Protein AF-A0A2E3ZRQ7-F1 (afdb_monomer)

Sequence (137 aa):
RRQIWALKGQGTWEGNKALVTSKIKSKLFSLTGSIGVHLRKDEAIKGLFRGIFNVGCCGLEYIKIASSEIDFAHFRRVKPWDHAAGYIVIKEAGGVSRELGGGDYKLTVTPENGLLVTSNEYLYNCVEKKLLSVLDN

Mean predicted aligned error: 2.95 Å

Secondary structure (DSSP, 8-state):
---EEEETTTEEEETTEEE--------GGG-EEE--HHHHH-TTTTTTSSEEE--S-HHHHHHHHHTTS-SEEEESS--HHHHHHHHHHHHHTT-EEEETTSPBP-TTS--TT-EEEESSHHHHHHHHHHHHHHH--

Radius of gyration: 13.95 Å; Cα contacts (8 Å, |Δi|>4): 260; chains: 1; bounding box: 39×28×32 Å

Nearest PDB structures (foldseek):
  3luz-assembly1_B  TM=8.941E-01  e=3.385E-09  Bartonella henselae
  7vce-assembly1_A  TM=8.142E-01  e=7.562E-10  Homo sapiens
  6ib8-assembly1_A  TM=8.287E-01  e=3.613E-09  Escherichia coli
  5dw8-assembly1_B  TM=7.765E-01  e=2.608E-09  Staphylococcus aureus
  3luz-assembly1_A  TM=8.628E-01  e=2.240E-08  Bartonella henselae

pLDDT: mean 94.84, std 4.97, range [60.47, 98.69]

Structure (mmCIF, N/CA/C/O backbone):
data_AF-A0A2E3ZRQ7-F1
#
_entry.id   AF-A0A2E3ZRQ7-F1
#
loop_
_atom_site.group_PDB
_atom_site.id
_atom_site.type_symbol
_atom_site.label_atom_id
_atom_site.label_alt_id
_atom_site.label_comp_id
_atom_site.label_asym_id
_atom_site.label_entity_id
_atom_site.label_seq_id
_atom_site.pdbx_PDB_ins_code
_atom_site.Cartn_x
_atom_site.Cartn_y
_atom_site.Cartn_z
_atom_site.occupancy
_atom_site.B_iso_or_equiv
_atom_site.auth_seq_id
_atom_site.auth_comp_id
_atom_site.auth_asym_id
_atom_site.auth_atom_id
_atom_site.pdbx_PDB_model_num
ATOM 1 N N . ARG A 1 1 ? -8.998 -18.017 11.931 1.00 74.50 1 ARG A N 1
ATOM 2 C CA . ARG A 1 1 ? -8.921 -17.541 10.525 1.00 74.50 1 ARG A CA 1
ATOM 3 C C . ARG A 1 1 ? -9.121 -16.032 10.546 1.00 74.50 1 ARG A C 1
ATOM 5 O O . ARG A 1 1 ? -10.051 -15.603 11.212 1.00 74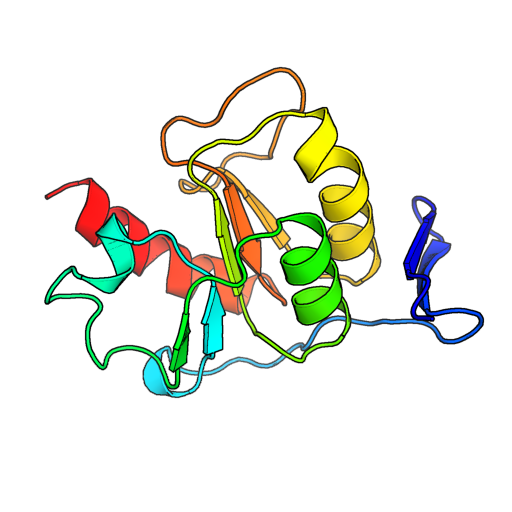.50 1 ARG A O 1
ATOM 12 N N . ARG A 1 2 ? -8.251 -15.244 9.905 1.00 87.25 2 ARG A N 1
ATOM 13 C CA . ARG A 1 2 ? -8.4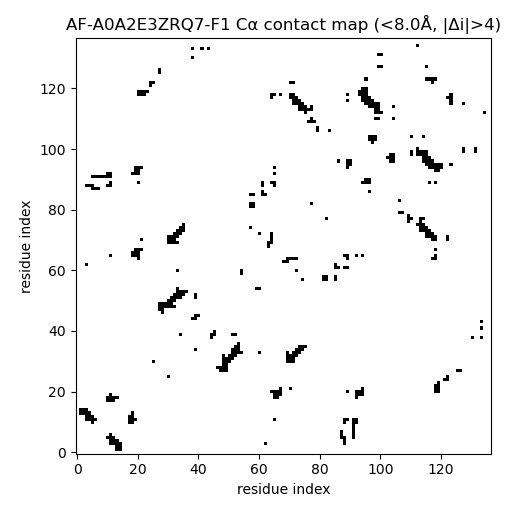10 -13.781 9.831 1.00 87.25 2 ARG A CA 1
ATOM 14 C C . ARG A 1 2 ? -9.457 -13.444 8.768 1.00 87.25 2 ARG A C 1
ATOM 16 O O . ARG A 1 2 ? -9.388 -14.001 7.674 1.00 87.25 2 ARG A O 1
ATOM 23 N N . GLN A 1 3 ? -10.419 -12.586 9.091 1.00 91.56 3 GLN A N 1
ATOM 24 C CA . GLN A 1 3 ? -11.421 -12.083 8.149 1.00 91.56 3 GLN A CA 1
ATOM 25 C C . GLN A 1 3 ? -11.409 -10.565 8.227 1.00 91.56 3 GLN A C 1
ATOM 27 O O . GLN A 1 3 ? -11.806 -10.006 9.247 1.00 91.56 3 GLN A O 1
ATOM 32 N N . ILE A 1 4 ? -10.948 -9.929 7.151 1.00 96.06 4 ILE A N 1
ATOM 33 C CA . ILE A 1 4 ? -10.915 -8.475 7.026 1.00 96.06 4 ILE A CA 1
ATOM 34 C C . ILE A 1 4 ? -11.911 -8.040 5.965 1.00 96.06 4 ILE A C 1
ATOM 36 O O . ILE A 1 4 ? -11.999 -8.649 4.899 1.00 96.06 4 ILE A O 1
ATOM 40 N N . TRP A 1 5 ? -12.670 -7.001 6.281 1.00 97.12 5 TRP A N 1
ATOM 41 C CA . TRP A 1 5 ? -13.692 -6.433 5.416 1.00 97.12 5 TRP A CA 1
ATOM 42 C C . TRP A 1 5 ? -13.792 -4.927 5.646 1.00 97.12 5 TRP A C 1
ATOM 44 O O . TRP A 1 5 ? -13.308 -4.406 6.649 1.00 97.12 5 TRP A O 1
ATOM 54 N N . ALA A 1 6 ? -14.395 -4.221 4.697 1.00 98.06 6 ALA A N 1
ATOM 55 C CA . ALA A 1 6 ? -14.620 -2.788 4.792 1.00 98.06 6 ALA A CA 1
ATOM 56 C C . ALA A 1 6 ? -15.918 -2.411 4.088 1.00 98.06 6 ALA A C 1
ATOM 58 O O . ALA A 1 6 ? -16.289 -3.025 3.083 1.00 98.06 6 ALA A O 1
ATOM 59 N N . LEU A 1 7 ? -16.590 -1.391 4.610 1.00 97.50 7 LEU A N 1
ATOM 60 C CA . LEU A 1 7 ? -17.744 -0.767 3.975 1.00 97.50 7 LEU A CA 1
ATOM 61 C C . LEU A 1 7 ? -17.438 0.711 3.769 1.00 97.50 7 LEU A C 1
ATOM 63 O O . LEU A 1 7 ? -16.863 1.358 4.640 1.00 97.50 7 LEU A O 1
ATOM 67 N N . LYS A 1 8 ? -17.845 1.249 2.617 1.00 97.44 8 LYS A N 1
ATOM 68 C CA . LYS A 1 8 ? -17.591 2.648 2.267 1.00 97.44 8 LYS A CA 1
ATOM 69 C C . LYS A 1 8 ? -18.187 3.581 3.327 1.00 97.44 8 LYS A C 1
ATOM 71 O O . LYS A 1 8 ? -19.393 3.537 3.565 1.00 97.44 8 LYS A O 1
ATOM 76 N N . GLY A 1 9 ? -17.354 4.435 3.915 1.00 97.75 9 GLY A N 1
ATOM 77 C CA . GLY A 1 9 ? -17.723 5.364 4.983 1.00 97.75 9 GLY A CA 1
ATOM 78 C C . GLY A 1 9 ? -17.968 4.717 6.350 1.00 97.75 9 GLY A C 1
ATOM 79 O O . GLY A 1 9 ? -18.422 5.409 7.256 1.00 97.75 9 GLY A O 1
ATOM 80 N N . GLN A 1 10 ? -17.704 3.417 6.510 1.00 97.81 10 GLN A N 1
ATOM 81 C CA . GLN A 1 10 ? -17.916 2.676 7.761 1.00 97.81 10 GLN A CA 1
ATOM 82 C C . GLN A 1 10 ? -16.627 2.055 8.310 1.00 97.81 10 GLN A C 1
ATOM 84 O O . GLN A 1 10 ? -16.667 1.349 9.320 1.00 97.81 10 GLN A O 1
ATOM 89 N N . GLY A 1 11 ? -15.481 2.307 7.676 1.00 98.00 11 GLY A N 1
ATOM 90 C CA . GLY A 1 11 ? -14.199 1.805 8.147 1.00 98.00 11 GLY A CA 1
ATOM 91 C C . GLY A 1 11 ? -13.901 0.363 7.730 1.00 98.00 11 GLY A C 1
ATOM 92 O O . GLY A 1 11 ? -14.674 -0.314 7.041 1.00 98.00 11 GLY A O 1
ATOM 93 N N . THR A 1 12 ? -12.730 -0.089 8.171 1.00 98.44 12 THR A N 1
ATOM 94 C CA . THR A 1 12 ? -12.192 -1.435 7.951 1.00 98.44 12 THR A CA 1
ATOM 95 C C . THR A 1 12 ? -12.180 -2.209 9.256 1.00 98.44 12 THR A C 1
ATOM 97 O O . THR A 1 12 ? -11.876 -1.653 10.309 1.00 98.44 12 THR A O 1
ATOM 100 N N . TRP A 1 13 ? -12.459 -3.506 9.186 1.00 98.00 13 TRP A N 1
ATOM 101 C CA . TRP A 1 13 ? -12.684 -4.353 10.349 1.00 98.00 13 TRP A CA 1
ATOM 102 C C . TRP A 1 13 ? -11.981 -5.699 10.200 1.00 98.00 13 TRP A C 1
ATOM 104 O O . TRP A 1 13 ? -11.965 -6.273 9.114 1.00 98.00 13 TRP A O 1
ATOM 114 N N . GLU A 1 14 ? -11.441 -6.222 11.301 1.00 96.88 14 GLU A N 1
ATOM 115 C CA . GLU A 1 14 ? -11.047 -7.621 11.466 1.00 96.88 14 GLU A CA 1
ATOM 116 C C . GLU A 1 14 ? -11.969 -8.283 12.496 1.00 96.88 14 GLU A C 1
ATOM 118 O O . GLU A 1 14 ? -11.880 -8.013 13.697 1.00 96.88 14 GLU A O 1
ATOM 123 N N . GLY A 1 15 ? -12.894 -9.128 12.036 1.00 93.62 15 GLY A N 1
ATOM 124 C CA . GLY A 1 15 ? -14.017 -9.560 12.873 1.00 93.62 15 GLY A CA 1
ATOM 125 C C . GLY A 1 15 ? -14.814 -8.343 13.360 1.00 93.62 15 GLY A C 1
ATOM 126 O O . GLY A 1 15 ? -15.355 -7.609 12.539 1.00 93.62 15 GLY A O 1
ATOM 127 N N . ASN A 1 16 ? -14.824 -8.110 14.677 1.00 94.06 16 ASN A N 1
ATOM 128 C CA . ASN A 1 16 ? -15.488 -6.960 15.313 1.00 94.06 16 ASN A CA 1
ATOM 129 C C . ASN A 1 16 ? -14.518 -5.821 15.685 1.00 94.06 16 ASN A C 1
ATOM 131 O O . ASN A 1 16 ? -14.923 -4.840 16.306 1.00 94.06 16 ASN A O 1
ATOM 135 N N . LYS A 1 17 ? -13.226 -5.949 15.360 1.00 96.00 17 LYS A N 1
ATOM 136 C CA . LYS A 1 17 ? -12.201 -4.959 15.702 1.00 96.00 17 LYS A CA 1
ATOM 137 C C . LYS A 1 17 ? -11.995 -3.994 14.539 1.00 96.00 17 LYS A C 1
ATOM 139 O O . LYS A 1 17 ? -11.581 -4.426 13.467 1.00 96.00 17 LYS A O 1
ATOM 144 N N . ALA A 1 18 ? -12.201 -2.700 14.768 1.00 97.31 18 ALA A N 1
ATOM 145 C CA . ALA A 1 18 ? -11.845 -1.673 13.794 1.00 97.31 18 ALA A CA 1
ATOM 146 C C . ALA A 1 18 ? -10.324 -1.645 13.555 1.00 97.31 18 ALA A C 1
ATOM 148 O O . ALA A 1 18 ? -9.527 -1.726 14.497 1.00 97.31 18 ALA A O 1
ATOM 149 N N . LEU A 1 19 ? -9.927 -1.519 12.293 1.00 97.88 19 LEU A N 1
ATOM 150 C CA . LEU A 1 19 ? -8.544 -1.370 11.862 1.00 97.88 19 LEU A CA 1
ATOM 151 C C . LEU A 1 19 ? -8.302 0.046 11.349 1.00 97.88 19 LEU A C 1
ATOM 153 O O . LEU A 1 19 ? -9.075 0.588 10.561 1.00 97.88 19 LEU A O 1
ATOM 157 N N . VAL A 1 20 ? -7.174 0.612 11.765 1.00 97.75 20 VAL A N 1
ATOM 158 C CA . VAL A 1 20 ? -6.651 1.880 11.264 1.00 97.75 20 VAL A CA 1
ATOM 159 C C . VAL A 1 20 ? -5.197 1.645 10.897 1.00 97.75 20 VAL A C 1
ATOM 161 O O . VAL A 1 20 ? -4.426 1.104 11.694 1.00 97.75 20 VAL A O 1
ATOM 164 N N . THR A 1 21 ? -4.815 2.045 9.690 1.00 98.00 21 THR A N 1
ATOM 165 C CA . THR A 1 21 ? -3.425 1.958 9.254 1.00 98.00 21 THR A CA 1
ATOM 166 C C . THR A 1 21 ? -2.532 2.883 10.075 1.00 98.00 21 THR A C 1
ATOM 168 O O . THR A 1 21 ? -2.933 3.979 10.486 1.00 98.00 21 THR A O 1
ATOM 171 N N . SER A 1 22 ? -1.280 2.467 10.245 1.00 96.31 22 SER A N 1
ATOM 172 C CA . SER A 1 22 ? -0.235 3.250 10.893 1.00 96.31 22 SER A CA 1
ATOM 173 C C . SER A 1 22 ? -0.140 4.681 10.346 1.00 96.31 22 SER A C 1
ATOM 175 O O . SER A 1 22 ? -0.059 4.913 9.138 1.00 96.31 22 SER A O 1
ATOM 177 N N . LYS A 1 23 ? -0.104 5.663 11.254 1.00 96.62 23 LYS A N 1
ATOM 178 C CA . LYS A 1 23 ? 0.069 7.092 10.931 1.00 96.62 23 LYS A CA 1
ATOM 179 C C . LYS A 1 23 ? 1.512 7.570 11.104 1.00 96.62 23 LYS A C 1
ATOM 181 O O . LYS A 1 23 ? 1.753 8.775 11.189 1.00 96.62 23 LYS A O 1
ATOM 186 N N . ILE A 1 24 ? 2.472 6.642 11.183 1.00 96.31 24 ILE A N 1
ATOM 187 C CA . ILE A 1 24 ? 3.882 6.990 11.366 1.00 96.31 24 ILE A CA 1
ATOM 188 C C . ILE A 1 24 ? 4.378 7.887 10.233 1.00 96.31 24 ILE A C 1
ATOM 190 O O . ILE A 1 24 ? 4.060 7.691 9.058 1.00 96.31 24 ILE A O 1
ATOM 194 N N . LYS A 1 25 ? 5.222 8.845 10.603 1.00 97.81 25 LYS A N 1
ATOM 195 C CA . LYS A 1 25 ? 6.035 9.619 9.671 1.00 97.81 25 LYS A CA 1
ATOM 196 C C . LYS A 1 25 ? 7.484 9.266 9.951 1.00 97.81 25 LYS A C 1
ATOM 198 O O . LYS A 1 25 ? 8.047 9.730 10.938 1.00 97.81 25 LYS A O 1
ATOM 203 N N . SER A 1 26 ? 8.054 8.387 9.134 1.00 96.62 26 SER A N 1
ATOM 204 C CA . SER A 1 26 ? 9.413 7.887 9.336 1.00 96.62 26 SER A CA 1
ATOM 205 C C . SER A 1 26 ? 10.223 7.886 8.046 1.00 96.62 26 SER A C 1
ATOM 207 O O . SER A 1 26 ? 9.686 7.980 6.943 1.00 96.62 26 SER A O 1
ATOM 209 N N . LYS A 1 27 ? 11.542 7.800 8.195 1.00 97.00 27 LYS A N 1
ATOM 210 C CA . LYS A 1 27 ? 12.489 7.697 7.084 1.00 97.00 27 LYS A CA 1
ATOM 211 C C . LYS A 1 27 ? 12.434 6.296 6.467 1.00 97.00 27 LYS A C 1
ATOM 213 O O . LYS A 1 27 ? 12.122 5.331 7.160 1.00 97.00 27 LYS A O 1
ATOM 218 N N . LEU A 1 28 ? 12.819 6.185 5.191 1.00 97.81 28 LEU A N 1
ATOM 219 C CA . LEU A 1 28 ? 12.768 4.930 4.423 1.00 97.81 28 LEU A CA 1
ATOM 220 C C . LEU A 1 28 ? 13.451 3.757 5.144 1.00 97.81 28 LEU A C 1
ATOM 222 O O . LEU A 1 28 ? 12.869 2.679 5.215 1.00 97.81 28 LEU A O 1
ATOM 226 N N . PHE A 1 29 ? 14.603 3.992 5.784 1.00 97.88 29 PHE A N 1
ATOM 227 C CA . PHE A 1 29 ? 15.371 2.953 6.489 1.00 97.88 29 PHE A CA 1
ATOM 228 C C . PHE A 1 29 ? 14.625 2.293 7.656 1.00 97.88 29 PHE A C 1
ATOM 230 O O . PHE A 1 29 ? 15.036 1.238 8.125 1.00 97.88 29 PHE A O 1
ATOM 237 N N . SER A 1 30 ? 13.543 2.900 8.148 1.00 97.88 30 SER A N 1
ATOM 238 C CA . SER A 1 30 ? 12.708 2.330 9.210 1.00 97.88 30 SER A CA 1
ATOM 239 C C . SER A 1 30 ? 11.518 1.529 8.681 1.00 97.88 30 SER A C 1
ATOM 241 O O . SER A 1 30 ? 10.884 0.819 9.460 1.00 97.88 30 SER A O 1
ATOM 243 N N . LEU A 1 31 ? 11.200 1.645 7.389 1.00 98.44 31 LEU A N 1
ATOM 244 C CA . LEU A 1 31 ? 9.986 1.079 6.807 1.00 98.44 31 LEU A CA 1
ATOM 245 C C . LEU A 1 31 ? 10.194 -0.366 6.362 1.00 98.44 31 LEU A C 1
ATOM 247 O O . LEU A 1 31 ? 11.274 -0.744 5.904 1.00 98.44 31 LEU A O 1
ATOM 251 N N . THR A 1 32 ? 9.129 -1.154 6.442 1.00 98.44 32 THR A N 1
ATOM 252 C CA . THR A 1 32 ? 9.058 -2.520 5.918 1.00 98.44 32 THR A CA 1
ATOM 253 C C . THR A 1 32 ? 8.022 -2.594 4.800 1.00 98.44 32 THR A C 1
ATOM 255 O O . THR A 1 32 ? 6.915 -2.085 4.963 1.00 98.44 32 THR A O 1
ATOM 258 N N . GLY A 1 33 ? 8.333 -3.243 3.676 1.00 98.06 33 GLY A N 1
ATOM 259 C CA . GLY A 1 33 ? 7.386 -3.327 2.559 1.00 98.06 33 GLY A CA 1
ATOM 260 C C . GLY A 1 33 ? 7.493 -4.567 1.680 1.00 98.06 33 GLY A C 1
ATOM 261 O O . GLY A 1 33 ? 8.476 -5.311 1.718 1.00 98.06 33 GLY A O 1
ATOM 262 N N . SER A 1 34 ? 6.453 -4.776 0.868 1.00 98.44 34 SER A N 1
ATOM 263 C CA . SER A 1 34 ? 6.390 -5.846 -0.134 1.00 98.44 34 SER A CA 1
ATOM 264 C C . SER A 1 34 ? 6.526 -5.284 -1.546 1.00 98.44 34 SER A C 1
ATOM 266 O O . SER A 1 34 ? 5.684 -4.502 -1.979 1.00 98.44 34 SER A O 1
ATOM 268 N N . ILE A 1 35 ? 7.569 -5.663 -2.286 1.00 97.25 35 ILE A N 1
ATOM 269 C CA . ILE A 1 35 ? 7.758 -5.219 -3.676 1.00 97.25 35 ILE A CA 1
ATOM 270 C C . ILE A 1 35 ? 8.264 -6.359 -4.574 1.00 97.25 35 ILE A C 1
ATOM 272 O O . ILE A 1 35 ? 8.869 -7.346 -4.129 1.00 97.25 35 ILE A O 1
ATOM 276 N N . GLY A 1 36 ? 8.023 -6.210 -5.878 1.00 94.69 36 GLY A N 1
ATOM 277 C CA . GLY A 1 36 ? 8.404 -7.187 -6.897 1.00 94.69 36 GLY A CA 1
ATOM 278 C C . GLY A 1 36 ? 9.912 -7.456 -6.972 1.00 94.69 36 GLY A C 1
ATOM 279 O O . GLY A 1 36 ? 10.744 -6.636 -6.588 1.00 94.69 36 GLY A O 1
ATOM 280 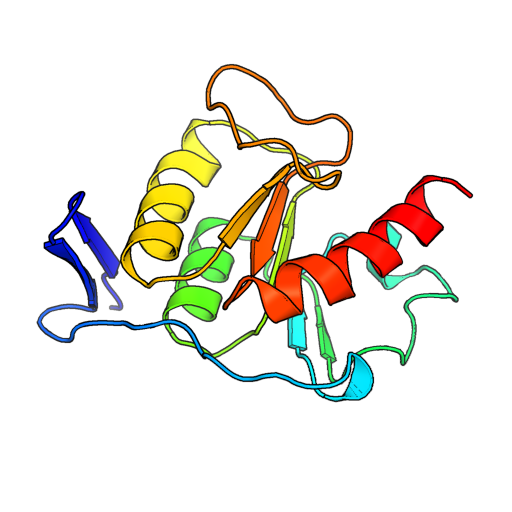N N . VAL A 1 37 ? 10.277 -8.630 -7.500 1.00 93.00 37 VAL A N 1
ATOM 281 C CA . VAL A 1 37 ? 11.677 -9.098 -7.557 1.00 93.00 37 VAL A CA 1
ATOM 282 C C . VAL A 1 37 ? 12.614 -8.146 -8.301 1.00 93.00 37 VAL A C 1
ATOM 284 O O . VAL A 1 37 ? 13.762 -8.015 -7.891 1.00 93.00 37 VAL A O 1
ATOM 287 N N . HIS A 1 38 ? 12.131 -7.474 -9.349 1.00 90.94 38 HIS A N 1
ATOM 288 C CA . HIS A 1 38 ? 12.938 -6.528 -10.119 1.00 90.94 38 HIS A CA 1
ATOM 289 C C . HIS A 1 38 ? 13.381 -5.345 -9.252 1.00 90.94 38 HIS A C 1
ATOM 291 O O . HIS A 1 38 ? 14.575 -5.106 -9.137 1.00 90.94 38 HIS A O 1
ATOM 297 N N . LEU A 1 39 ? 12.451 -4.704 -8.534 1.00 94.62 39 LEU A N 1
ATOM 298 C CA . LEU A 1 39 ? 12.772 -3.589 -7.637 1.00 94.62 39 LEU A CA 1
ATOM 299 C C . LEU A 1 39 ? 13.618 -4.024 -6.432 1.00 94.62 39 LEU A C 1
ATOM 301 O O . LEU A 1 39 ? 14.542 -3.319 -6.055 1.00 94.62 39 LEU A O 1
ATOM 305 N N . ARG A 1 40 ? 13.361 -5.194 -5.823 1.00 94.12 40 ARG A N 1
ATOM 306 C CA . ARG A 1 40 ? 14.158 -5.647 -4.657 1.00 94.12 40 ARG A CA 1
ATOM 307 C C . ARG A 1 40 ? 15.618 -5.948 -4.975 1.00 94.12 40 ARG A C 1
ATOM 309 O O . ARG A 1 40 ? 16.434 -5.964 -4.057 1.00 94.12 40 ARG A O 1
ATOM 316 N N . LYS A 1 41 ? 15.924 -6.293 -6.227 1.00 93.44 41 LYS A N 1
ATOM 317 C CA . LYS A 1 41 ? 17.288 -6.608 -6.662 1.00 93.44 41 LYS A CA 1
ATOM 318 C C . LYS A 1 41 ? 18.070 -5.374 -7.098 1.00 93.44 41 LYS A C 1
ATOM 320 O O . LYS A 1 41 ? 19.282 -5.491 -7.240 1.00 93.44 41 LYS A O 1
ATOM 325 N N . ASP A 1 42 ? 17.398 -4.244 -7.280 1.00 95.88 42 ASP A N 1
ATOM 326 C CA . ASP A 1 42 ? 18.024 -2.990 -7.670 1.00 95.88 42 ASP A CA 1
ATOM 327 C C . ASP A 1 42 ? 18.971 -2.470 -6.575 1.00 95.88 42 ASP A C 1
ATOM 329 O O . ASP A 1 42 ? 18.611 -2.428 -5.393 1.00 95.88 42 ASP A O 1
ATOM 333 N N . GLU A 1 43 ? 20.187 -2.076 -6.957 1.00 95.25 43 GLU A N 1
ATOM 334 C CA . GLU A 1 43 ? 21.211 -1.594 -6.019 1.00 95.25 43 GLU A CA 1
ATOM 335 C C . GLU A 1 43 ? 20.770 -0.330 -5.275 1.00 95.25 43 GLU A C 1
ATOM 337 O O . GLU A 1 43 ? 21.086 -0.158 -4.100 1.00 95.25 43 GLU A O 1
ATOM 342 N N . ALA A 1 44 ? 19.970 0.528 -5.910 1.00 95.44 44 ALA A N 1
ATOM 343 C CA . ALA A 1 44 ? 19.469 1.746 -5.294 1.00 95.44 44 ALA A CA 1
ATOM 344 C C . ALA A 1 44 ? 18.365 1.475 -4.254 1.00 95.44 44 ALA A C 1
ATOM 346 O O . ALA A 1 44 ? 17.983 2.399 -3.527 1.00 95.44 44 ALA A O 1
ATOM 347 N N . ILE A 1 45 ? 17.837 0.246 -4.195 1.00 96.50 45 ILE A N 1
ATOM 348 C CA . ILE A 1 45 ? 16.822 -0.216 -3.238 1.00 96.50 4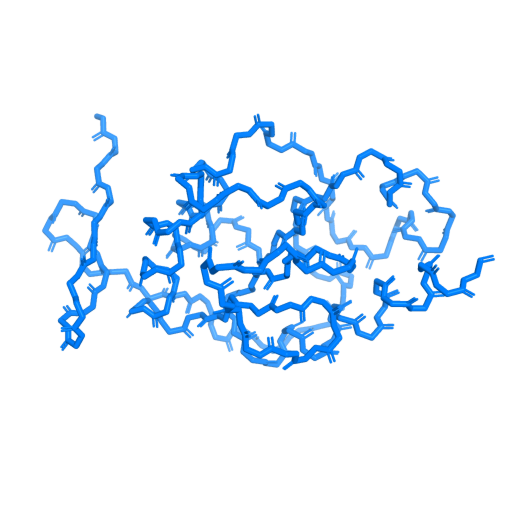5 ILE A CA 1
ATOM 349 C C . ILE A 1 45 ? 17.434 -1.094 -2.138 1.00 96.50 45 ILE A C 1
ATOM 351 O O . ILE A 1 45 ? 16.930 -1.102 -1.007 1.00 96.50 45 ILE A O 1
ATOM 355 N N . LYS A 1 46 ? 18.516 -1.825 -2.428 1.00 93.12 46 LYS A N 1
ATOM 356 C CA . LYS A 1 46 ? 19.197 -2.671 -1.438 1.00 93.12 46 LYS A CA 1
ATOM 357 C C . LYS A 1 46 ? 19.619 -1.859 -0.212 1.00 93.12 46 LYS A C 1
ATOM 359 O O . LYS A 1 46 ? 20.241 -0.810 -0.315 1.00 93.12 46 LYS A O 1
ATOM 364 N N . GLY A 1 47 ? 19.251 -2.352 0.971 1.00 93.00 47 GLY A N 1
ATOM 365 C CA . GLY A 1 47 ? 19.576 -1.716 2.255 1.00 93.00 47 GLY A CA 1
ATOM 366 C C . GLY A 1 47 ? 18.846 -0.399 2.545 1.00 93.00 47 GLY A C 1
ATOM 367 O O . GLY A 1 47 ? 19.043 0.171 3.614 1.00 93.00 47 GLY A O 1
ATOM 368 N N . LEU A 1 48 ? 17.986 0.088 1.643 1.00 97.00 48 LEU A N 1
ATOM 369 C CA . LEU A 1 48 ? 17.300 1.370 1.823 1.00 97.00 48 LEU A CA 1
ATOM 370 C C . LEU A 1 48 ? 16.157 1.319 2.842 1.00 97.00 48 LEU A C 1
ATOM 372 O O . LEU A 1 48 ? 15.815 2.333 3.447 1.00 97.00 48 LEU A O 1
ATOM 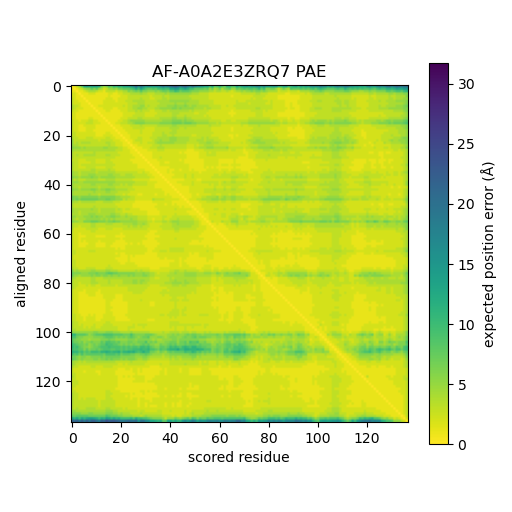376 N N . PHE A 1 49 ? 15.548 0.150 2.993 1.00 98.06 49 PHE A N 1
ATOM 377 C CA . PHE A 1 49 ? 14.417 -0.109 3.875 1.00 98.06 49 PHE A CA 1
ATOM 378 C C . PHE A 1 49 ? 14.841 -1.032 5.014 1.00 98.06 49 PHE A C 1
ATOM 380 O O . PHE A 1 49 ? 15.763 -1.832 4.846 1.00 98.06 49 PHE A O 1
ATOM 387 N N . ARG A 1 50 ? 14.116 -0.999 6.139 1.00 97.81 50 ARG A N 1
ATOM 388 C CA . ARG A 1 50 ? 14.323 -1.953 7.242 1.00 97.81 50 ARG A CA 1
ATOM 389 C C . ARG A 1 50 ? 14.166 -3.392 6.755 1.00 97.81 50 ARG A C 1
ATOM 391 O O . ARG A 1 50 ? 14.905 -4.275 7.177 1.00 97.81 50 ARG A O 1
ATOM 398 N N . GLY A 1 51 ? 13.185 -3.624 5.885 1.00 97.44 51 GLY A N 1
ATOM 399 C CA . GLY A 1 51 ? 12.941 -4.927 5.284 1.00 97.44 51 GLY A CA 1
ATOM 400 C C . GLY A 1 51 ? 12.126 -4.823 4.003 1.00 97.44 51 GLY A C 1
ATOM 401 O O . GLY A 1 51 ? 11.110 -4.134 3.954 1.00 97.44 51 GLY A O 1
ATOM 402 N N . ILE A 1 52 ? 12.560 -5.539 2.969 1.00 97.31 52 ILE A N 1
ATOM 403 C CA . ILE A 1 52 ? 11.836 -5.678 1.703 1.00 97.31 52 ILE A CA 1
ATOM 404 C C . ILE A 1 52 ? 11.723 -7.146 1.323 1.00 97.31 52 ILE A C 1
ATOM 406 O O . ILE A 1 52 ? 12.713 -7.874 1.242 1.00 97.31 52 ILE A O 1
ATOM 410 N N . PHE A 1 53 ? 10.506 -7.588 1.048 1.00 96.38 53 PHE A N 1
ATOM 411 C CA . PHE A 1 53 ? 10.217 -8.964 0.653 1.00 96.38 53 PHE A CA 1
ATOM 412 C C . PHE A 1 53 ? 9.138 -9.006 -0.425 1.00 96.38 53 PHE A C 1
ATOM 414 O O . PHE A 1 53 ? 8.728 -7.976 -0.948 1.00 96.38 53 PHE A O 1
ATOM 421 N N . ASN A 1 54 ? 8.734 -10.210 -0.814 1.00 94.31 54 ASN A N 1
ATOM 422 C CA . ASN A 1 54 ? 7.561 -10.432 -1.645 1.00 94.31 54 ASN A CA 1
ATOM 423 C C . ASN A 1 54 ? 6.664 -11.413 -0.892 1.00 94.31 54 ASN A C 1
ATOM 425 O O . ASN A 1 54 ? 7.073 -12.551 -0.668 1.00 94.31 54 ASN A O 1
ATOM 429 N N . VAL A 1 55 ? 5.483 -10.965 -0.472 1.00 93.19 55 VAL A N 1
ATOM 430 C CA . VAL A 1 55 ? 4.507 -11.830 0.212 1.00 93.19 55 VAL A CA 1
ATOM 431 C C . VAL A 1 55 ? 3.888 -12.830 -0.766 1.00 93.19 55 VAL A C 1
ATOM 433 O O . VAL A 1 55 ? 3.484 -13.915 -0.356 1.00 93.19 55 VAL A O 1
ATOM 436 N N . GLY A 1 56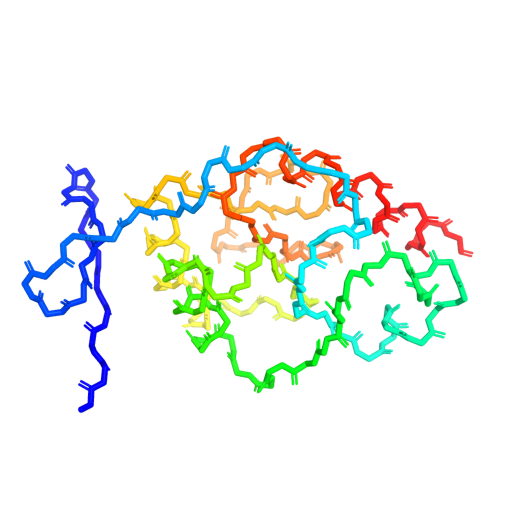 ? 3.832 -12.487 -2.055 1.00 91.00 56 GLY A N 1
ATOM 437 C CA . GLY A 1 56 ? 3.366 -13.369 -3.123 1.00 91.00 56 GLY A CA 1
ATOM 438 C C . GLY A 1 56 ? 1.845 -13.474 -3.249 1.00 91.00 56 GLY A C 1
ATOM 439 O O . GLY A 1 56 ? 1.373 -14.275 -4.051 1.00 91.00 56 GLY A O 1
ATOM 440 N N . CYS A 1 57 ? 1.075 -12.690 -2.486 1.00 93.62 57 CYS A N 1
ATOM 441 C CA . CYS A 1 57 ? -0.386 -12.699 -2.525 1.00 93.62 57 CYS A CA 1
ATOM 442 C C . CYS A 1 57 ? -0.950 -11.317 -2.180 1.00 93.62 57 CYS A C 1
ATOM 444 O O . CYS A 1 57 ? -0.949 -10.935 -1.004 1.00 93.62 57 CYS A O 1
ATOM 446 N N . CYS A 1 58 ? -1.508 -10.630 -3.187 1.00 93.19 58 CYS A N 1
ATOM 447 C CA . CYS A 1 58 ? -2.024 -9.261 -3.069 1.00 93.19 58 CYS A CA 1
ATOM 448 C C . CYS A 1 58 ? -2.973 -9.090 -1.881 1.00 93.19 58 CYS A C 1
ATOM 450 O O . CYS A 1 58 ? -2.823 -8.159 -1.089 1.00 93.19 58 CYS A O 1
ATOM 452 N N . GLY A 1 59 ? -3.906 -10.028 -1.695 1.00 94.38 59 GLY A N 1
ATOM 453 C CA . GLY A 1 59 ? -4.849 -10.004 -0.580 1.00 94.38 59 GLY A CA 1
ATOM 454 C C . GLY A 1 59 ? -4.155 -10.015 0.785 1.00 94.38 59 GLY A C 1
ATOM 455 O O . GLY A 1 59 ? -4.562 -9.289 1.691 1.00 94.38 59 GLY A O 1
ATOM 456 N N . LEU A 1 60 ? -3.071 -10.783 0.934 1.00 95.56 60 LEU A N 1
ATOM 457 C CA . LEU A 1 60 ? -2.315 -10.834 2.184 1.00 95.56 60 LEU A CA 1
ATOM 458 C C . LEU A 1 60 ? -1.507 -9.550 2.419 1.00 95.56 60 LEU A C 1
ATOM 460 O O . LEU A 1 60 ? -1.384 -9.116 3.562 1.00 95.56 60 LEU A O 1
ATOM 464 N N . GLU A 1 61 ? -0.998 -8.905 1.371 1.00 97.31 61 GLU A N 1
ATOM 465 C CA . GLU A 1 61 ? -0.316 -7.607 1.484 1.00 97.31 61 GLU A CA 1
ATOM 466 C C . GLU A 1 61 ? -1.257 -6.506 1.971 1.00 97.31 61 GLU A C 1
ATOM 468 O O . GLU A 1 61 ? -0.913 -5.774 2.900 1.00 97.31 61 GLU A O 1
ATOM 473 N N . TYR A 1 62 ? -2.478 -6.452 1.436 1.00 97.44 62 TYR A N 1
ATOM 474 C CA . TYR A 1 62 ? -3.508 -5.533 1.919 1.00 97.44 62 TYR A CA 1
ATOM 475 C C . TYR A 1 62 ? -3.851 -5.759 3.392 1.00 97.44 62 TYR A C 1
ATOM 477 O O . TYR A 1 62 ? -3.905 -4.804 4.167 1.00 97.44 62 TYR A O 1
ATOM 485 N N . ILE A 1 63 ? -4.020 -7.022 3.799 1.00 96.25 63 ILE A N 1
ATOM 486 C CA . ILE A 1 63 ? -4.261 -7.394 5.199 1.00 96.25 63 ILE A CA 1
ATOM 487 C C . ILE A 1 63 ? -3.120 -6.908 6.097 1.00 96.25 63 ILE A C 1
ATOM 489 O O . ILE A 1 63 ? -3.372 -6.309 7.146 1.00 96.25 63 ILE A O 1
ATOM 493 N N . LYS A 1 64 ? -1.869 -7.130 5.684 1.00 97.50 64 LYS A N 1
ATOM 494 C CA . LYS A 1 64 ? -0.685 -6.736 6.454 1.00 97.50 64 LYS A CA 1
ATOM 495 C C . LYS A 1 64 ? -0.570 -5.222 6.609 1.00 97.50 64 LYS A C 1
ATOM 497 O O . LYS A 1 64 ? -0.261 -4.766 7.706 1.00 97.50 64 LYS A O 1
ATOM 502 N N . ILE A 1 65 ? -0.869 -4.444 5.567 1.00 98.19 65 ILE A N 1
ATOM 503 C CA . ILE A 1 65 ? -0.860 -2.972 5.651 1.00 98.19 65 ILE A CA 1
ATOM 504 C C . ILE A 1 65 ? -2.004 -2.475 6.542 1.00 98.19 65 ILE A C 1
ATOM 506 O O . ILE A 1 65 ? -1.768 -1.675 7.446 1.00 98.19 65 ILE A O 1
ATOM 510 N N . ALA A 1 66 ? -3.231 -2.973 6.344 1.00 97.88 66 ALA A N 1
ATOM 511 C CA . ALA A 1 66 ? -4.391 -2.603 7.164 1.00 97.88 66 ALA A CA 1
ATOM 512 C C . ALA A 1 66 ? -4.170 -2.906 8.658 1.00 97.88 66 ALA A C 1
ATOM 514 O O . ALA A 1 66 ? -4.661 -2.186 9.524 1.00 97.88 66 ALA A O 1
ATOM 515 N N . SER A 1 67 ? -3.384 -3.944 8.949 1.00 96.00 67 SER A N 1
ATOM 516 C CA . SER A 1 67 ? -3.029 -4.376 10.306 1.00 96.00 67 SER A CA 1
ATOM 517 C C . SER A 1 67 ? -1.745 -3.740 10.844 1.00 96.00 67 SER A C 1
ATOM 519 O O . SER A 1 67 ? -1.326 -4.074 11.948 1.00 96.00 67 SER A O 1
ATOM 521 N N . SER A 1 68 ? -1.119 -2.831 10.087 1.00 96.00 68 SER A N 1
ATOM 522 C CA . SER A 1 68 ? 0.156 -2.182 10.430 1.00 96.00 68 SER A CA 1
ATOM 523 C C . SER A 1 68 ? 1.327 -3.152 10.671 1.00 96.00 68 SER A C 1
ATOM 525 O O . SER A 1 68 ? 2.243 -2.849 11.428 1.00 96.00 68 SER A O 1
ATOM 527 N N . GLU A 1 69 ? 1.311 -4.321 10.025 1.00 96.94 69 GLU A N 1
ATOM 528 C CA . GLU A 1 69 ? 2.426 -5.282 10.034 1.00 96.94 69 GLU A CA 1
ATOM 529 C C . GLU A 1 69 ? 3.525 -4.904 9.033 1.00 96.94 69 GLU A C 1
ATOM 531 O O . GLU A 1 69 ? 4.688 -5.260 9.220 1.00 96.94 69 GLU A O 1
ATOM 536 N N . ILE A 1 70 ? 3.146 -4.219 7.953 1.00 98.25 70 ILE A N 1
ATOM 537 C CA . ILE A 1 70 ? 4.050 -3.629 6.963 1.00 98.25 70 ILE A CA 1
ATOM 538 C C . ILE A 1 70 ? 3.552 -2.228 6.616 1.00 98.25 70 ILE A C 1
ATOM 540 O O . ILE A 1 70 ? 2.375 -1.911 6.795 1.00 98.25 70 ILE A O 1
ATOM 544 N N . ASP A 1 71 ? 4.439 -1.402 6.082 1.00 98.62 71 ASP A N 1
ATOM 545 C CA . ASP A 1 71 ? 4.169 0.010 5.831 1.00 98.62 71 ASP A CA 1
ATOM 546 C C . ASP A 1 71 ? 3.692 0.282 4.404 1.00 98.62 71 ASP A C 1
ATOM 548 O O . ASP A 1 71 ? 2.938 1.233 4.177 1.00 98.62 71 ASP A O 1
ATOM 552 N N . PHE A 1 72 ? 4.127 -0.534 3.439 1.00 98.69 72 PHE A N 1
ATOM 553 C CA . PHE A 1 72 ? 3.771 -0.365 2.033 1.00 98.69 72 PHE A CA 1
ATOM 554 C C . PHE A 1 72 ? 3.840 -1.657 1.209 1.00 98.69 72 PHE A C 1
ATOM 556 O O . PHE A 1 72 ? 4.504 -2.628 1.582 1.00 98.69 72 PHE A O 1
ATOM 563 N N . ALA A 1 73 ? 3.192 -1.638 0.046 1.00 98.50 73 ALA A N 1
ATOM 564 C CA . ALA A 1 73 ? 3.372 -2.617 -1.014 1.00 98.50 73 ALA A CA 1
ATOM 565 C C . ALA A 1 73 ? 3.310 -1.967 -2.405 1.00 98.50 73 ALA A C 1
ATOM 567 O O . ALA A 1 73 ? 2.567 -1.006 -2.612 1.00 98.50 73 ALA A O 1
ATOM 568 N N . HIS A 1 74 ? 4.067 -2.507 -3.361 1.00 97.88 74 HIS A N 1
ATOM 569 C CA . HIS A 1 74 ? 4.011 -2.114 -4.773 1.00 97.88 74 HIS A CA 1
ATOM 570 C C . HIS A 1 74 ? 3.648 -3.300 -5.665 1.00 97.88 74 HIS A C 1
ATOM 572 O O . HIS A 1 74 ? 4.253 -4.372 -5.577 1.00 97.88 74 HIS A O 1
ATOM 578 N N . PHE A 1 75 ? 2.686 -3.080 -6.561 1.00 95.88 75 PHE A N 1
ATOM 579 C CA . PHE A 1 75 ? 2.148 -4.091 -7.463 1.00 95.88 75 PHE A CA 1
ATOM 580 C C . PHE A 1 75 ? 2.320 -3.667 -8.915 1.00 95.88 75 PHE A C 1
ATOM 582 O O . PHE A 1 75 ? 1.731 -2.682 -9.344 1.00 95.88 75 PHE A O 1
ATOM 589 N N . ARG A 1 76 ? 3.065 -4.446 -9.709 1.00 91.50 76 ARG A N 1
ATOM 590 C CA . ARG A 1 76 ? 3.238 -4.161 -11.146 1.00 91.50 76 ARG A CA 1
ATOM 591 C C . ARG A 1 76 ? 2.096 -4.689 -12.014 1.00 91.50 76 ARG A C 1
ATOM 593 O O . ARG A 1 76 ? 1.721 -4.067 -12.997 1.00 91.50 76 ARG A O 1
ATOM 600 N N . ARG A 1 77 ? 1.558 -5.864 -11.677 1.00 87.06 77 ARG A N 1
ATOM 601 C CA . ARG A 1 77 ? 0.406 -6.455 -12.370 1.00 87.06 77 ARG A CA 1
ATOM 602 C C . ARG A 1 77 ? -0.834 -6.150 -11.554 1.00 87.06 77 ARG A C 1
ATOM 604 O O . ARG A 1 77 ? -0.994 -6.718 -10.483 1.00 87.06 77 ARG A O 1
ATOM 611 N N . VAL A 1 78 ? -1.680 -5.267 -12.070 1.00 91.31 78 VAL A N 1
ATOM 612 C CA . VAL A 1 78 ? -2.868 -4.794 -11.361 1.00 91.31 78 VAL A CA 1
ATOM 613 C C . VAL A 1 78 ? -4.103 -5.296 -12.095 1.00 91.31 78 VAL A C 1
ATOM 615 O O . VAL A 1 78 ? -4.537 -4.703 -13.081 1.00 91.31 78 VAL A O 1
ATOM 618 N N . LYS A 1 79 ? -4.655 -6.428 -11.652 1.00 91.62 79 LYS A N 1
ATOM 619 C CA . LYS A 1 79 ? -5.950 -6.906 -12.144 1.00 91.62 79 LYS A CA 1
ATOM 620 C C . LYS A 1 79 ? -7.072 -6.416 -11.229 1.00 91.62 79 LYS A C 1
ATOM 622 O O . LYS A 1 79 ? -6.944 -6.552 -10.016 1.00 91.62 79 LYS A O 1
ATOM 627 N N . PRO A 1 80 ? -8.186 -5.884 -11.758 1.00 91.00 80 PRO A N 1
ATOM 628 C CA . PRO A 1 80 ? -9.210 -5.267 -10.913 1.00 91.00 80 PRO A CA 1
ATOM 629 C C . PRO A 1 80 ? -9.762 -6.209 -9.835 1.00 91.00 80 PRO A C 1
ATOM 631 O O . PRO A 1 80 ? -9.946 -5.791 -8.695 1.00 91.00 80 PRO A O 1
ATOM 634 N N . TRP A 1 81 ? -9.949 -7.492 -10.160 1.00 91.69 81 TRP A N 1
ATOM 635 C CA . TRP A 1 81 ? -10.445 -8.500 -9.215 1.00 91.69 81 TRP A CA 1
ATOM 636 C C . TRP A 1 81 ? -9.470 -8.805 -8.067 1.00 91.69 81 TRP A C 1
ATOM 638 O O . TRP A 1 81 ? -9.918 -9.130 -6.971 1.00 91.69 81 TRP A O 1
ATOM 648 N N . ASP A 1 82 ? -8.165 -8.626 -8.275 1.00 92.75 82 ASP A N 1
ATOM 649 C CA . ASP A 1 82 ? -7.132 -8.862 -7.259 1.00 92.75 82 ASP A CA 1
ATOM 650 C C . ASP A 1 82 ? -6.963 -7.670 -6.298 1.00 92.75 82 ASP A C 1
ATOM 652 O O . ASP A 1 82 ? -6.442 -7.829 -5.193 1.00 92.75 82 ASP A O 1
ATOM 656 N N . HIS A 1 83 ? -7.400 -6.471 -6.704 1.00 94.81 83 HIS A N 1
ATOM 657 C CA . HIS A 1 83 ? -7.118 -5.218 -5.992 1.00 94.81 83 HIS A CA 1
ATOM 658 C C . HIS A 1 83 ? -8.359 -4.477 -5.490 1.00 94.81 83 HIS A C 1
ATOM 660 O O . HIS A 1 83 ? -8.241 -3.708 -4.539 1.00 94.81 83 HIS A O 1
ATOM 666 N N . ALA A 1 84 ? -9.549 -4.705 -6.055 1.00 94.06 84 ALA A N 1
ATOM 667 C CA . ALA A 1 84 ? -10.759 -3.965 -5.681 1.00 94.06 84 ALA A CA 1
ATOM 668 C C . ALA A 1 84 ? -11.105 -4.093 -4.187 1.00 94.06 84 ALA A C 1
ATOM 670 O O . ALA A 1 84 ? -11.366 -3.090 -3.522 1.00 94.06 84 ALA A O 1
ATOM 671 N N . ALA A 1 85 ? -11.055 -5.313 -3.639 1.00 95.56 85 ALA A N 1
ATOM 672 C CA . ALA A 1 85 ? -11.311 -5.548 -2.217 1.00 95.56 85 ALA A CA 1
ATOM 673 C C . ALA A 1 85 ? -10.231 -4.906 -1.328 1.00 95.56 85 ALA A C 1
ATOM 675 O O . ALA A 1 85 ? -10.536 -4.271 -0.321 1.00 95.56 85 ALA A O 1
ATOM 676 N N . GLY A 1 86 ? -8.964 -5.023 -1.727 1.00 96.62 86 GLY A N 1
ATOM 677 C CA . GLY A 1 86 ? -7.847 -4.412 -1.014 1.00 96.62 86 GLY A CA 1
ATOM 678 C C . GLY A 1 86 ? -7.889 -2.885 -1.011 1.00 96.62 86 GLY A C 1
ATOM 679 O O . GLY A 1 86 ? -7.627 -2.260 0.014 1.00 96.62 86 GLY A O 1
ATOM 680 N N . TYR A 1 87 ? -8.283 -2.280 -2.134 1.00 96.06 87 TYR A N 1
ATOM 681 C CA . TYR A 1 87 ? -8.412 -0.834 -2.288 1.00 96.06 87 TYR A CA 1
ATOM 682 C C . TYR A 1 87 ? -9.348 -0.237 -1.234 1.00 96.06 87 TYR A C 1
ATOM 684 O O . TYR A 1 87 ? -8.954 0.688 -0.523 1.00 96.06 87 TYR A O 1
ATOM 692 N N . ILE A 1 88 ? -10.565 -0.779 -1.098 1.00 96.94 88 ILE A N 1
ATOM 693 C CA . ILE A 1 88 ? -11.526 -0.260 -0.117 1.00 96.94 88 ILE A CA 1
ATOM 694 C C . ILE A 1 88 ? -11.058 -0.522 1.318 1.00 96.94 88 ILE A C 1
ATOM 696 O O . ILE A 1 88 ? -11.145 0.378 2.146 1.00 96.94 88 ILE A O 1
ATOM 700 N N . VAL A 1 89 ? -10.468 -1.691 1.590 1.00 98.19 89 VAL A N 1
ATOM 701 C CA . VAL A 1 89 ? -9.894 -2.038 2.903 1.00 98.19 89 VAL A CA 1
ATOM 702 C C . VAL A 1 89 ? -8.823 -1.040 3.341 1.00 98.19 89 VAL A C 1
ATOM 704 O O . VAL A 1 89 ? -8.806 -0.613 4.494 1.00 98.19 89 VAL A O 1
ATOM 707 N N . ILE A 1 90 ? -7.934 -0.627 2.441 1.00 98.25 90 ILE A N 1
ATOM 708 C CA . ILE A 1 90 ? -6.895 0.351 2.780 1.00 98.25 90 ILE A CA 1
ATOM 709 C C . ILE A 1 90 ? -7.468 1.751 2.913 1.00 98.25 90 ILE A C 1
ATOM 711 O O . ILE A 1 90 ? -7.130 2.454 3.865 1.00 98.25 90 ILE A O 1
ATOM 715 N N . LYS A 1 91 ? -8.345 2.148 1.988 1.00 97.31 91 LYS A N 1
ATOM 71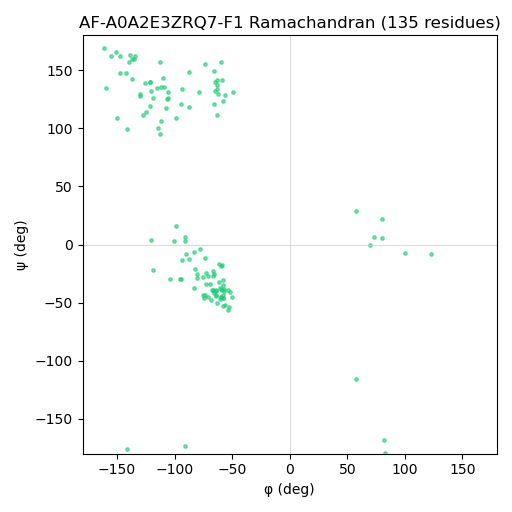6 C CA . LYS A 1 91 ? -8.939 3.484 1.986 1.00 97.31 91 LYS A CA 1
ATOM 717 C C . LYS A 1 91 ? -9.736 3.745 3.264 1.00 97.31 91 LYS A C 1
ATOM 719 O O . LYS A 1 91 ? -9.536 4.771 3.904 1.00 97.31 91 LYS A O 1
ATOM 724 N N . GLU A 1 92 ? -10.575 2.796 3.665 1.00 98.31 92 GLU A N 1
ATOM 725 C CA . GLU A 1 92 ? -11.403 2.893 4.872 1.00 98.31 92 GLU A CA 1
ATOM 726 C C . GLU A 1 92 ? -10.588 2.747 6.170 1.00 98.31 92 GLU A C 1
ATOM 728 O O . GLU A 1 92 ? -10.954 3.315 7.195 1.00 98.31 92 GLU A O 1
ATOM 733 N N . ALA A 1 93 ? -9.428 2.081 6.130 1.00 98.19 93 ALA A N 1
ATOM 734 C CA . ALA A 1 93 ? -8.471 2.080 7.241 1.00 98.19 93 ALA A CA 1
ATOM 735 C C . ALA A 1 93 ? -7.634 3.383 7.312 1.00 98.19 93 ALA A C 1
ATOM 737 O O . ALA A 1 93 ? -6.829 3.574 8.231 1.00 98.19 93 ALA A O 1
ATOM 738 N N . GLY A 1 94 ? -7.811 4.296 6.350 1.00 97.50 94 GLY A N 1
ATOM 739 C CA . GLY A 1 94 ? -7.122 5.582 6.259 1.00 97.50 94 GLY A CA 1
ATOM 740 C C . GLY A 1 94 ? -5.704 5.509 5.686 1.00 97.50 94 GLY A C 1
ATOM 741 O O . GLY A 1 94 ? -4.888 6.386 5.987 1.00 97.50 94 GLY A O 1
ATOM 742 N N . GLY A 1 95 ? -5.392 4.458 4.928 1.00 98.12 95 GLY A N 1
ATOM 743 C CA . GLY A 1 95 ? -4.188 4.365 4.108 1.00 98.12 95 GLY A CA 1
ATOM 744 C C . GLY A 1 95 ? -4.409 4.888 2.691 1.00 98.12 95 GLY A C 1
ATOM 745 O O . GLY A 1 95 ? -5.462 5.437 2.363 1.00 98.12 95 GLY A O 1
ATOM 746 N N . VAL A 1 96 ? -3.402 4.711 1.839 1.00 98.00 96 VAL A N 1
ATOM 747 C CA . VAL A 1 96 ? -3.406 5.191 0.452 1.00 98.00 96 VAL A CA 1
ATOM 748 C C . VAL A 1 96 ? -3.224 4.018 -0.498 1.00 98.00 96 VAL A C 1
ATOM 750 O O . VAL A 1 96 ? -2.441 3.112 -0.236 1.00 98.00 96 VAL A O 1
ATOM 753 N N . SER A 1 97 ? -3.957 4.040 -1.607 1.00 96.44 97 SER A N 1
ATOM 754 C CA . SER A 1 97 ? -3.832 3.089 -2.710 1.00 96.44 97 SER A CA 1
ATOM 755 C C . SER A 1 97 ? -4.002 3.860 -4.018 1.00 96.44 97 SER A C 1
ATOM 757 O O . SER A 1 97 ? -5.132 4.170 -4.401 1.00 96.44 97 SER A O 1
ATOM 759 N N . ARG A 1 98 ? -2.889 4.198 -4.676 1.00 96.25 98 ARG A N 1
ATOM 760 C CA . ARG A 1 98 ? -2.840 5.042 -5.884 1.00 96.25 98 ARG A CA 1
ATOM 761 C C . ARG A 1 98 ? -1.841 4.502 -6.903 1.00 96.25 98 ARG A C 1
ATOM 763 O O . ARG A 1 98 ? -1.021 3.640 -6.586 1.00 96.25 98 ARG A O 1
ATOM 770 N N . GLU A 1 99 ? -1.959 4.967 -8.137 1.00 95.81 99 GLU A N 1
ATOM 771 C CA . GLU A 1 99 ? -1.005 4.662 -9.202 1.00 95.81 99 GLU A CA 1
ATOM 772 C C . GLU A 1 99 ? 0.366 5.223 -8.844 1.00 95.81 99 GLU A C 1
ATOM 774 O O . GLU A 1 99 ? 0.456 6.378 -8.449 1.00 95.81 99 GLU A O 1
ATOM 779 N N . LEU A 1 100 ? 1.434 4.445 -9.012 1.00 95.75 100 LEU A N 1
ATOM 780 C CA . LEU A 1 100 ? 2.789 4.956 -8.821 1.00 95.75 100 LEU A CA 1
ATOM 781 C C . LEU A 1 100 ? 3.056 6.070 -9.856 1.00 95.75 100 LEU A C 1
ATOM 783 O O . LEU A 1 100 ? 3.110 5.790 -11.050 1.00 95.75 100 LEU A O 1
ATOM 787 N N . GLY A 1 101 ? 3.179 7.322 -9.408 1.00 92.75 101 GLY A N 1
ATOM 788 C CA . GLY A 1 101 ? 3.077 8.523 -10.254 1.00 92.75 101 GLY A CA 1
ATOM 789 C C . GLY A 1 101 ? 1.992 9.512 -9.799 1.00 92.75 101 GLY A C 1
ATOM 790 O O . GLY A 1 101 ? 1.911 10.620 -10.324 1.00 92.75 101 GLY A O 1
ATOM 791 N N . GLY A 1 102 ? 1.164 9.132 -8.823 1.00 89.75 102 GLY A N 1
ATOM 792 C CA . GLY A 1 102 ? 0.266 10.021 -8.083 1.00 89.75 102 GLY A CA 1
ATOM 793 C C . GLY A 1 102 ? -1.184 9.987 -8.559 1.00 89.75 102 GLY A C 1
ATOM 794 O O . GLY A 1 102 ? -2.054 10.565 -7.908 1.00 89.75 102 GLY A O 1
ATOM 795 N N . GLY A 1 103 ? -1.466 9.293 -9.663 1.00 90.62 103 GLY A N 1
ATOM 796 C CA . GLY A 1 103 ? -2.812 9.144 -10.204 1.00 90.62 103 GLY A CA 1
ATOM 797 C C . GLY A 1 103 ? -3.751 8.404 -9.250 1.00 90.62 103 GLY A C 1
ATOM 798 O O . GLY A 1 103 ? -3.375 7.428 -8.595 1.00 90.62 103 GLY A O 1
ATOM 799 N N . ASP A 1 104 ? -5.009 8.838 -9.188 1.00 89.81 104 ASP A N 1
ATOM 800 C CA . ASP A 1 104 ? -6.043 8.052 -8.522 1.00 89.81 104 ASP A CA 1
ATOM 801 C C . ASP A 1 104 ? -6.219 6.714 -9.236 1.00 89.81 104 ASP A C 1
ATOM 803 O O . ASP A 1 104 ? -6.429 6.664 -10.449 1.00 89.81 104 ASP A O 1
ATOM 807 N N . TYR A 1 105 ? -6.198 5.625 -8.469 1.00 86.62 105 TYR A N 1
ATOM 808 C CA . TYR A 1 105 ? -6.397 4.303 -9.040 1.00 86.62 105 TYR A CA 1
ATOM 809 C C . TYR A 1 105 ? -7.817 4.148 -9.595 1.00 86.62 105 TYR A C 1
ATOM 811 O O . TYR A 1 105 ? -8.807 4.234 -8.859 1.00 86.62 105 TYR A O 1
ATOM 819 N N . LYS A 1 106 ? -7.910 3.858 -10.895 1.00 86.88 106 LYS A N 1
ATOM 820 C CA . LYS A 1 106 ? -9.161 3.534 -11.587 1.00 86.88 106 LYS A CA 1
ATOM 821 C C . LYS A 1 106 ? -9.209 2.041 -11.889 1.00 86.88 106 LYS A C 1
ATOM 823 O O . LYS A 1 106 ? -8.354 1.518 -12.591 1.00 86.88 106 LYS A O 1
ATOM 828 N N . LEU A 1 107 ? -10.270 1.361 -11.448 1.00 83.06 107 LEU A N 1
ATOM 829 C CA . LEU A 1 107 ? -10.467 -0.081 -11.686 1.00 83.06 107 LEU A CA 1
ATOM 830 C C . LEU A 1 107 ? -10.523 -0.465 -13.175 1.00 83.06 107 LEU A C 1
ATOM 832 O O . LEU A 1 107 ? -10.374 -1.633 -13.511 1.00 83.06 107 LEU A O 1
ATOM 836 N N . THR A 1 108 ? -10.761 0.492 -14.068 1.00 83.44 108 THR A N 1
ATOM 837 C CA . THR A 1 108 ? -10.884 0.264 -15.513 1.00 83.44 108 THR A CA 1
ATOM 838 C C . THR A 1 108 ? -9.561 0.379 -16.266 1.00 83.44 108 THR A C 1
ATOM 840 O O . THR A 1 108 ? -9.525 0.087 -17.458 1.00 83.44 108 THR A O 1
ATOM 843 N N . VAL A 1 109 ? -8.487 0.822 -15.608 1.00 82.88 109 VAL A N 1
ATOM 844 C CA . VAL A 1 109 ? -7.190 1.092 -16.238 1.00 82.88 109 VAL A CA 1
ATOM 845 C C . VAL A 1 109 ? -6.107 0.315 -15.500 1.00 82.88 109 VAL A C 1
ATOM 847 O O . VAL A 1 109 ? -6.126 0.195 -14.277 1.00 82.88 109 VAL A O 1
ATOM 850 N N . THR A 1 110 ? -5.167 -0.260 -16.250 1.00 86.06 110 THR A N 1
ATOM 851 C CA . THR A 1 110 ? -3.941 -0.805 -15.659 1.00 86.06 110 THR A CA 1
ATOM 852 C C . THR A 1 110 ? -2.916 0.325 -15.578 1.00 86.06 110 THR A C 1
ATOM 854 O O . THR A 1 110 ? 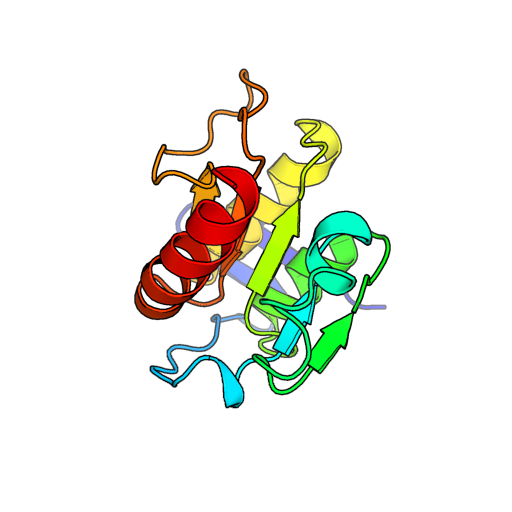-2.552 0.840 -16.635 1.00 86.06 110 THR A O 1
ATOM 857 N N . PRO A 1 111 ? -2.454 0.714 -14.377 1.00 90.44 111 PRO A N 1
ATOM 858 C CA . PRO A 1 111 ? -1.464 1.778 -14.238 1.00 90.44 111 PRO A CA 1
ATOM 859 C C . PRO A 1 111 ? -0.129 1.371 -14.864 1.00 90.44 111 PRO A C 1
ATOM 861 O O . PRO A 1 111 ? 0.313 0.236 -14.671 1.00 90.44 111 PRO A O 1
ATOM 864 N N . GLU A 1 112 ? 0.534 2.297 -15.555 1.00 90.06 112 GLU A N 1
ATOM 865 C CA . GLU A 1 112 ? 1.809 2.058 -16.250 1.00 90.06 112 GLU A CA 1
ATOM 866 C C . GLU A 1 112 ? 2.905 1.560 -15.295 1.00 90.06 112 GLU A C 1
ATOM 868 O O . GLU A 1 112 ? 3.481 0.486 -15.478 1.00 90.06 112 GLU A O 1
ATOM 873 N N . ASN A 1 113 ? 3.116 2.298 -14.206 1.00 93.56 113 ASN A N 1
ATOM 874 C CA . ASN A 1 113 ? 4.117 1.983 -13.188 1.00 93.56 113 ASN A CA 1
ATOM 875 C C . ASN A 1 113 ? 3.568 1.105 -12.056 1.00 93.56 113 ASN A C 1
ATOM 877 O O . ASN A 1 113 ? 4.273 0.811 -11.087 1.00 93.56 113 ASN A O 1
ATOM 881 N N . GLY A 1 114 ? 2.327 0.633 -12.182 1.00 94.88 114 GLY A N 1
ATOM 882 C CA . GLY A 1 114 ? 1.655 -0.179 -11.177 1.00 94.88 114 GLY A CA 1
ATOM 883 C C . GLY A 1 114 ? 1.023 0.625 -10.038 1.00 94.88 114 GLY A C 1
ATOM 884 O O . GLY A 1 114 ? 0.877 1.843 -10.099 1.00 94.88 114 GLY A O 1
ATOM 885 N N . LEU A 1 115 ? 0.612 -0.085 -8.990 1.00 96.56 115 LEU A N 1
ATOM 886 C CA . LEU A 1 115 ? -0.087 0.466 -7.831 1.00 96.56 115 LEU A CA 1
ATOM 887 C C . LEU A 1 115 ? 0.855 0.531 -6.626 1.00 96.56 115 LEU A C 1
ATOM 889 O O . LEU A 1 115 ? 1.485 -0.471 -6.282 1.00 96.56 115 LEU A O 1
ATOM 893 N N . LEU A 1 116 ? 0.905 1.680 -5.957 1.00 98.19 116 LEU A N 1
ATOM 894 C CA . LEU A 1 116 ? 1.550 1.848 -4.662 1.00 98.19 116 LEU A CA 1
ATOM 895 C C . LEU A 1 116 ? 0.482 1.957 -3.570 1.00 98.19 116 LEU A C 1
ATOM 897 O O . LEU A 1 116 ? -0.433 2.783 -3.623 1.00 98.19 116 LEU A O 1
ATOM 901 N N . VAL A 1 117 ? 0.621 1.103 -2.564 1.00 98.31 117 VAL A N 1
ATOM 902 C CA . VAL A 1 117 ? -0.266 1.033 -1.408 1.00 98.31 117 VAL A CA 1
ATOM 903 C C . VAL A 1 117 ? 0.554 1.315 -0.162 1.00 98.31 117 VAL A C 1
ATOM 905 O O . VAL A 1 1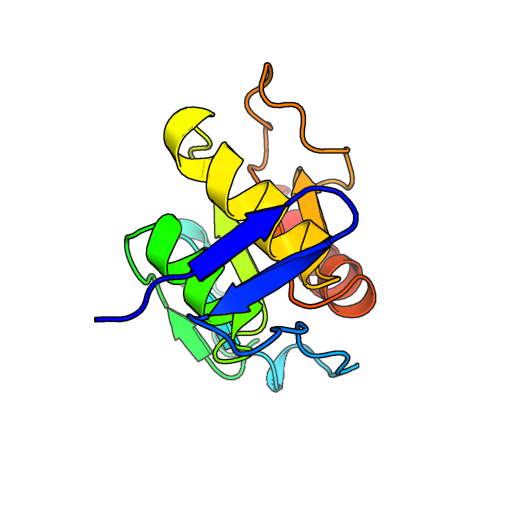17 ? 1.566 0.656 0.060 1.00 98.31 117 VAL A O 1
ATOM 908 N N . THR A 1 118 ? 0.142 2.272 0.662 1.00 98.69 118 THR A N 1
ATOM 909 C CA . THR A 1 118 ? 0.862 2.655 1.884 1.00 98.69 118 THR A CA 1
ATOM 910 C C . THR A 1 118 ? -0.082 2.827 3.065 1.00 98.69 118 THR A C 1
ATOM 912 O O . THR A 1 118 ? -1.284 3.061 2.917 1.00 98.69 118 THR A O 1
ATOM 915 N N . SER A 1 119 ? 0.471 2.747 4.274 1.00 98.38 119 SER A N 1
ATOM 916 C CA . SER A 1 119 ? -0.289 2.973 5.503 1.00 98.38 119 SER A CA 1
ATOM 917 C C . SER A 1 119 ? -0.761 4.425 5.658 1.00 98.38 119 SER A C 1
ATOM 919 O O . SER A 1 119 ? -1.758 4.667 6.335 1.00 98.38 119 SER A O 1
ATOM 921 N N . ASN A 1 120 ? -0.111 5.397 5.011 1.00 98.31 120 ASN A N 1
ATOM 922 C CA . ASN A 1 120 ? -0.545 6.794 4.996 1.00 98.31 120 ASN A CA 1
ATOM 923 C C . ASN A 1 120 ? 0.077 7.613 3.846 1.00 98.31 120 ASN A C 1
ATOM 925 O O . ASN A 1 120 ? 1.035 7.192 3.193 1.00 98.31 120 ASN A O 1
ATOM 929 N N . GLU A 1 121 ? -0.458 8.820 3.652 1.00 97.75 121 GLU A N 1
ATOM 930 C CA . GLU A 1 121 ? -0.062 9.788 2.617 1.00 97.75 121 GLU A CA 1
ATOM 931 C C . GLU A 1 121 ? 1.410 10.218 2.704 1.00 97.75 121 GLU A C 1
ATOM 933 O O . GLU A 1 121 ? 2.088 10.356 1.690 1.00 97.75 121 GLU A O 1
ATOM 938 N N . TYR A 1 122 ? 1.949 10.395 3.913 1.00 98.19 122 TYR A N 1
ATOM 939 C CA . TYR A 1 122 ? 3.347 10.797 4.074 1.00 98.19 122 TYR A CA 1
ATOM 940 C C . TYR A 1 122 ? 4.298 9.721 3.532 1.00 98.19 122 TYR A C 1
ATOM 942 O O . TYR A 1 122 ? 5.251 10.034 2.814 1.00 98.19 122 TYR A O 1
ATOM 950 N N . LEU A 1 123 ? 4.020 8.451 3.842 1.00 98.38 123 LEU A N 1
ATOM 951 C CA . LEU A 1 123 ? 4.806 7.335 3.323 1.00 98.38 123 LEU A CA 1
ATOM 952 C C . LEU A 1 123 ? 4.611 7.137 1.823 1.00 98.38 123 LEU A C 1
ATOM 954 O O . LEU A 1 123 ? 5.581 6.793 1.154 1.00 98.38 123 LEU A O 1
ATOM 958 N N . TYR A 1 124 ? 3.410 7.397 1.298 1.00 98.44 124 TYR A N 1
ATOM 959 C CA . TYR A 1 124 ? 3.153 7.371 -0.142 1.00 98.44 124 TYR A CA 1
ATOM 960 C C . TYR A 1 124 ? 4.148 8.273 -0.879 1.00 98.44 124 TYR A C 1
ATOM 962 O O . TYR A 1 124 ? 4.949 7.780 -1.668 1.00 98.44 124 TYR A O 1
ATOM 970 N N . ASN A 1 125 ? 4.206 9.552 -0.502 1.00 97.75 125 ASN A N 1
ATOM 971 C CA . ASN A 1 125 ? 5.094 10.537 -1.125 1.00 97.75 125 ASN A CA 1
ATOM 972 C C . ASN A 1 125 ? 6.583 10.168 -1.002 1.00 97.75 125 ASN A C 1
ATOM 974 O O . ASN A 1 125 ? 7.374 10.400 -1.917 1.00 97.75 125 ASN A O 1
ATOM 978 N N . CYS A 1 126 ? 6.991 9.594 0.136 1.00 97.56 126 CYS A N 1
ATOM 979 C CA . CYS A 1 126 ? 8.384 9.201 0.352 1.00 97.56 126 CYS A CA 1
ATOM 980 C C . CYS A 1 126 ? 8.783 7.987 -0.499 1.00 97.56 126 CYS A C 1
ATOM 982 O O . CYS A 1 126 ? 9.868 7.973 -1.083 1.00 97.56 126 CYS A O 1
ATOM 984 N N . VAL A 1 127 ? 7.928 6.961 -0.541 1.00 98.06 127 VAL A N 1
ATOM 985 C CA . VAL A 1 127 ? 8.204 5.703 -1.244 1.00 98.06 127 VAL A CA 1
ATOM 986 C C . VAL A 1 127 ? 8.060 5.892 -2.750 1.00 98.06 127 VAL A C 1
ATOM 988 O O . VAL A 1 127 ? 8.937 5.451 -3.489 1.00 98.06 127 VAL A O 1
ATOM 991 N N . GLU A 1 128 ? 7.019 6.592 -3.202 1.00 97.69 128 GLU A N 1
ATOM 992 C CA . GLU A 1 128 ? 6.776 6.890 -4.616 1.00 97.69 128 GLU A CA 1
ATOM 993 C C . GLU A 1 128 ? 7.993 7.532 -5.268 1.00 97.69 128 GLU A C 1
ATOM 995 O O . GLU A 1 128 ? 8.520 6.996 -6.241 1.00 97.69 128 GLU A O 1
ATOM 1000 N N . LYS A 1 129 ? 8.493 8.626 -4.679 1.00 96.50 129 LYS A N 1
ATOM 1001 C CA . LYS A 1 129 ? 9.655 9.351 -5.201 1.00 96.50 129 LYS A CA 1
ATOM 1002 C C . LYS A 1 129 ? 10.849 8.426 -5.416 1.00 96.50 129 LYS A C 1
ATOM 1004 O O . LYS A 1 129 ? 11.580 8.565 -6.394 1.00 96.50 129 LYS A O 1
ATOM 1009 N N . LYS A 1 130 ? 11.057 7.482 -4.495 1.00 96.69 130 LYS A N 1
ATOM 1010 C CA . LYS A 1 130 ? 12.166 6.545 -4.603 1.00 96.69 130 LYS A CA 1
ATOM 1011 C C . LYS A 1 130 ? 11.917 5.477 -5.662 1.00 96.69 130 LYS A C 1
ATOM 1013 O O . LYS A 1 130 ? 12.832 5.197 -6.430 1.00 96.69 130 LYS A O 1
ATOM 1018 N N . LEU A 1 131 ? 10.731 4.875 -5.697 1.00 96.62 131 LEU A N 1
ATOM 1019 C CA . LEU A 1 131 ? 10.437 3.821 -6.667 1.00 96.62 131 LEU A CA 1
ATOM 1020 C C . LEU A 1 131 ? 10.425 4.365 -8.101 1.00 96.62 131 LEU A C 1
ATOM 1022 O O . LEU A 1 131 ? 10.999 3.724 -8.972 1.00 96.62 131 LEU A O 1
ATOM 1026 N N . LEU A 1 132 ? 9.869 5.560 -8.329 1.00 95.19 132 LEU A N 1
ATOM 1027 C CA . LEU A 1 132 ? 9.918 6.226 -9.636 1.00 95.19 132 LEU A CA 1
ATOM 1028 C C . LEU A 1 132 ? 11.356 6.483 -10.090 1.00 95.19 132 LEU A C 1
ATOM 1030 O O . LEU A 1 132 ? 11.716 6.083 -11.187 1.00 95.19 132 LEU A O 1
ATOM 1034 N N . SER A 1 133 ? 12.222 6.991 -9.201 1.00 93.69 133 SER A N 1
ATOM 1035 C CA . SER A 1 133 ? 13.638 7.216 -9.543 1.00 93.69 133 SER A CA 1
ATOM 1036 C C . SER A 1 133 ? 14.395 5.960 -9.987 1.00 93.69 133 SER A C 1
ATOM 1038 O O . SER A 1 133 ? 15.483 6.079 -10.528 1.00 93.69 133 SER A O 1
ATOM 1040 N N . VAL A 1 134 ? 13.869 4.767 -9.704 1.00 93.19 134 VAL A N 1
ATOM 1041 C CA . VAL A 1 134 ? 14.452 3.488 -10.130 1.00 93.19 134 VAL A CA 1
ATOM 1042 C C . VAL A 1 134 ? 13.816 2.985 -11.424 1.00 93.19 134 VAL A C 1
ATOM 1044 O O . VAL A 1 134 ? 14.473 2.287 -12.179 1.00 93.19 134 VAL A O 1
ATOM 1047 N N . LEU A 1 135 ? 12.549 3.315 -11.678 1.00 88.31 135 LEU A N 1
ATOM 1048 C CA . LEU A 1 135 ? 11.846 2.920 -12.901 1.00 88.31 135 LEU A CA 1
ATOM 1049 C C . LEU A 1 135 ? 12.177 3.818 -14.099 1.00 88.31 135 LEU A C 1
ATOM 1051 O O . LEU A 1 135 ? 12.065 3.351 -15.228 1.00 88.31 135 LEU A O 1
ATOM 1055 N N . ASP A 1 136 ? 12.574 5.066 -13.845 1.00 83.38 136 ASP A N 1
ATOM 1056 C CA . ASP A 1 136 ? 12.959 6.040 -14.874 1.00 83.38 136 ASP A CA 1
ATOM 1057 C C . ASP A 1 136 ? 14.429 5.897 -15.337 1.00 83.38 136 ASP A C 1
ATOM 1059 O O . ASP A 1 136 ? 14.842 6.583 -16.273 1.00 83.38 136 ASP A O 1
ATOM 1063 N N . ASN A 1 137 ? 15.216 5.032 -14.680 1.00 60.47 137 ASN A N 1
ATOM 1064 C CA . ASN A 1 137 ? 16.613 4.710 -15.019 1.00 60.47 137 ASN A CA 1
ATOM 1065 C C . ASN A 1 137 ? 16.711 3.403 -15.814 1.00 60.47 137 ASN A C 1
ATOM 1067 O O . ASN A 1 137 ? 17.625 3.315 -16.665 1.00 60.47 137 ASN A O 1
#

Solvent-accessible surface area (backbone atoms only — not comparable to full-atom values): 7547 Å² total; per-residue (Å²): 134,92,53,76,50,53,46,92,96,70,31,12,30,47,75,92,42,78,36,60,22,46,81,74,84,78,59,60,53,75,36,32,34,30,40,50,72,73,61,62,68,33,75,91,45,52,84,42,39,62,39,78,43,68,84,87,43,65,62,58,52,40,52,32,22,30,68,51,76,30,42,33,38,46,38,69,80,66,51,48,88,64,40,54,69,39,45,48,29,29,46,40,14,56,21,37,62,26,23,47,87,74,44,79,64,49,78,90,56,69,48,91,71,6,40,37,32,22,14,22,66,69,49,39,60,58,50,41,58,54,53,49,65,60,71,81,106

Foldseek 3Di:
DWDWAADVVGAIDTVPHGFAFDPDQDAQQDFEEEEDPVQCPDPLNPNRHVYYHHPPALVVRLVCRSNHVGFKYWDQDDQLVRCVRSCRNLVRSAWDKDALVRHRDDNVDARRRGIMTGSYDSVSVNVSVSSVVVVVD